Protein AF-A0A969NJ08-F1 (afdb_monomer_lite)

Secondary structure (DSSP, 8-state):
--TTBTEEEEEEGGGT-GGGGTTS-TTTHHHHHTSEEE-SS----SS-----HHHHHHHHHHHHH--SHHHHHHHHHHHHHHHHHTGGGSHHHHHHHHHHSTTGGG-SSGGGGHHHHHHHHHHHHHHHHHHHHH--

Sequence (136 aa):
MIPNAKGGASQPIGYDNPEYFDNVDSRFTEYVAKNSAYFGDQSFTAGPVYIGAIVVFLFVLGLFFIEGPVKWWLLISSVLSLLLSWGGNFQGFTDFFIDYIPLYNKFRTLSMALVIISFTAVLGAMLVIKQIIEKP

Radius of gyration: 21.9 Å; chains: 1; bounding box: 45×44×61 Å

Foldseek 3Di:
DPPQPQFDPQAFPLPPDPPVCPPPDPVCSVVSRRHTRGRDPDDDDPDDPPLDPVLQVLLVVLLVQDDDDLSVVLVCLLVVLVLQLVDPVNPVVVVCCCPPPPPSVVPPHSNVSCVSNSVSSNVSSVVSVVSVVVPD

pLDDT: mean 78.81, std 9.04, range [49.44, 90.88]

Structure (mmCIF, N/CA/C/O backbone):
data_AF-A0A969NJ08-F1
#
_entry.id   AF-A0A969NJ08-F1
#
loop_
_atom_site.group_PDB
_atom_site.id
_atom_site.type_symbol
_atom_site.label_atom_id
_atom_site.label_alt_id
_atom_site.label_comp_id
_atom_site.label_asym_id
_atom_site.label_entity_id
_atom_site.label_seq_id
_atom_site.pdbx_PDB_ins_code
_atom_site.Cartn_x
_atom_site.Cartn_y
_atom_site.Cartn_z
_atom_site.occupancy
_atom_site.B_iso_or_equiv
_atom_site.auth_seq_id
_atom_site.auth_comp_id
_atom_site.auth_asym_id
_atom_site.auth_atom_id
_atom_site.pdbx_PDB_model_num
ATOM 1 N N . MET A 1 1 ? -3.170 -20.395 -17.325 1.00 49.44 1 MET A N 1
ATOM 2 C CA . MET A 1 1 ? -2.009 -19.590 -17.757 1.00 49.44 1 MET A CA 1
ATOM 3 C C . MET A 1 1 ? -1.206 -20.464 -18.694 1.00 49.44 1 MET A C 1
ATOM 5 O O . MET A 1 1 ? -0.934 -21.595 -18.314 1.00 49.44 1 MET A O 1
ATOM 9 N N . ILE A 1 2 ? -0.928 -20.012 -19.916 1.00 61.62 2 ILE A N 1
ATOM 10 C CA . ILE A 1 2 ? -0.070 -20.768 -20.837 1.00 61.62 2 ILE A CA 1
ATOM 11 C C . ILE A 1 2 ? 1.369 -20.595 -20.326 1.00 61.62 2 ILE A C 1
ATOM 13 O O . ILE A 1 2 ? 1.815 -19.446 -20.229 1.00 61.62 2 ILE A O 1
ATOM 17 N N . PRO A 1 3 ? 2.069 -21.673 -19.933 1.00 58.88 3 PRO A N 1
ATOM 18 C CA . PRO A 1 3 ? 3.460 -21.579 -19.499 1.00 58.88 3 PRO A CA 1
ATOM 19 C C . PRO A 1 3 ? 4.317 -20.897 -20.576 1.00 58.88 3 PRO A C 1
ATOM 21 O O . PRO A 1 3 ? 4.121 -21.151 -21.761 1.00 58.88 3 PRO A O 1
ATOM 24 N N . ASN A 1 4 ? 5.248 -20.025 -20.175 1.00 67.88 4 ASN A N 1
ATOM 25 C CA . ASN A 1 4 ? 6.213 -19.353 -21.062 1.00 67.88 4 ASN A CA 1
ATOM 26 C C . ASN A 1 4 ? 5.626 -18.484 -22.197 1.00 67.88 4 ASN A C 1
ATOM 28 O O . ASN A 1 4 ? 6.327 -18.165 -23.154 1.00 67.88 4 ASN A O 1
ATOM 32 N N . ALA A 1 5 ? 4.372 -18.027 -22.095 1.00 73.12 5 ALA A N 1
ATOM 33 C CA . ALA A 1 5 ? 3.745 -17.187 -23.127 1.00 73.12 5 ALA A CA 1
ATOM 34 C C . ALA A 1 5 ? 4.475 -15.852 -23.406 1.00 73.12 5 ALA A C 1
ATOM 36 O O . ALA A 1 5 ? 4.346 -15.303 -24.497 1.00 73.12 5 ALA A O 1
ATOM 37 N N . LYS A 1 6 ? 5.226 -15.325 -22.428 1.00 70.00 6 LYS A N 1
ATOM 38 C CA . LYS A 1 6 ? 6.079 -14.127 -22.565 1.00 70.00 6 LYS A CA 1
ATOM 39 C C . LYS A 1 6 ? 7.579 -14.443 -22.425 1.00 70.00 6 LYS A C 1
ATOM 41 O O . LYS A 1 6 ? 8.377 -13.569 -22.085 1.00 70.00 6 LYS A O 1
ATOM 46 N N . GLY A 1 7 ? 7.941 -15.701 -22.679 1.00 73.31 7 GLY A N 1
ATOM 47 C CA . GLY A 1 7 ? 9.290 -16.218 -22.490 1.00 73.31 7 GLY A CA 1
ATOM 48 C C . GLY A 1 7 ? 9.504 -16.835 -21.107 1.00 73.31 7 GLY A C 1
ATOM 49 O O . GLY A 1 7 ? 8.572 -16.923 -20.304 1.00 73.31 7 GLY A O 1
ATOM 50 N N . GLY A 1 8 ? 10.727 -17.311 -20.872 1.00 72.31 8 GLY A N 1
ATOM 51 C CA . GLY A 1 8 ? 11.138 -17.950 -19.619 1.00 72.31 8 GLY A CA 1
ATOM 52 C C . GLY A 1 8 ? 11.419 -16.944 -18.498 1.00 72.31 8 GLY A C 1
ATOM 53 O O . GLY A 1 8 ? 11.012 -15.783 -18.558 1.00 72.31 8 GLY A O 1
ATOM 54 N N . ALA A 1 9 ? 12.143 -17.379 -17.464 1.00 68.38 9 ALA A N 1
ATOM 55 C CA . ALA A 1 9 ? 12.655 -16.466 -16.441 1.00 68.38 9 ALA A CA 1
ATOM 56 C C . ALA A 1 9 ? 13.515 -15.355 -17.080 1.00 68.38 9 ALA A C 1
ATOM 58 O O . ALA A 1 9 ? 14.084 -15.553 -18.151 1.00 68.38 9 ALA A O 1
ATOM 59 N N . SER A 1 10 ? 13.652 -14.199 -16.420 1.00 69.50 10 SER A N 1
ATOM 60 C CA . SER A 1 10 ? 14.513 -13.080 -16.860 1.00 69.50 10 SER A CA 1
ATOM 61 C C . SER A 1 10 ? 16.016 -13.393 -16.732 1.00 69.50 10 SER A C 1
ATOM 63 O O . SER A 1 10 ? 16.775 -12.639 -16.130 1.00 69.50 10 SER A O 1
ATOM 65 N N . GLN A 1 11 ? 16.430 -14.542 -17.255 1.00 75.12 11 GLN A N 1
ATOM 66 C CA . GLN A 1 11 ? 17.795 -15.035 -17.337 1.00 75.12 11 GLN A CA 1
ATOM 67 C C . GLN A 1 11 ? 18.280 -14.951 -18.791 1.00 75.12 11 GLN A C 1
ATOM 69 O O . GLN A 1 11 ? 17.454 -14.860 -19.710 1.00 75.12 11 GLN A O 1
ATOM 74 N N . PRO A 1 12 ? 19.601 -14.982 -19.025 1.00 77.62 12 PRO A N 1
ATOM 75 C CA . PRO A 1 12 ? 20.145 -15.096 -20.370 1.00 77.62 12 PRO A CA 1
ATOM 76 C C . PRO A 1 12 ? 19.605 -16.346 -21.079 1.00 77.62 12 PRO A C 1
ATOM 78 O O . PRO A 1 12 ? 19.557 -17.421 -20.478 1.00 77.62 12 PRO A O 1
ATOM 81 N N . ILE A 1 13 ? 19.236 -16.226 -22.358 1.00 77.25 13 ILE A N 1
ATOM 82 C CA . ILE A 1 13 ? 18.705 -17.335 -23.178 1.00 77.25 13 ILE A CA 1
ATOM 83 C C . ILE A 1 13 ? 19.637 -18.560 -23.137 1.00 77.25 13 ILE A C 1
ATOM 85 O O . ILE A 1 13 ? 19.166 -19.696 -23.097 1.00 77.25 13 ILE A O 1
ATOM 89 N N . GLY A 1 14 ? 20.954 -18.333 -23.076 1.00 72.31 14 GLY A N 1
ATOM 90 C CA . GLY A 1 14 ? 21.969 -19.389 -23.041 1.00 72.31 14 GLY A CA 1
ATOM 91 C C . GLY A 1 14 ? 22.058 -20.198 -21.745 1.00 72.31 14 GLY A C 1
ATOM 92 O O . GLY A 1 14 ? 22.823 -21.154 -21.706 1.00 72.31 14 GLY A O 1
ATOM 93 N N . TYR A 1 15 ? 21.328 -19.827 -20.688 1.00 69.94 15 TYR A N 1
ATOM 94 C CA . TYR A 1 15 ? 21.427 -20.495 -19.387 1.00 69.94 15 TYR A CA 1
ATOM 95 C C . TYR A 1 15 ? 20.616 -21.797 -19.311 1.00 69.94 15 TYR A C 1
ATOM 97 O O . TYR A 1 15 ? 21.071 -22.753 -18.694 1.00 69.94 15 TYR A O 1
ATOM 105 N N . ASP A 1 16 ? 19.435 -21.836 -19.937 1.00 66.06 16 ASP A N 1
ATOM 106 C CA . ASP A 1 16 ? 18.421 -22.865 -19.641 1.00 66.06 16 ASP A CA 1
ATOM 107 C C . ASP A 1 16 ? 17.925 -23.624 -20.886 1.00 66.06 16 ASP A C 1
ATOM 109 O O . ASP A 1 16 ? 17.196 -24.600 -20.760 1.00 66.06 16 ASP A O 1
ATOM 113 N N . ASN A 1 17 ? 18.286 -23.186 -22.103 1.00 67.06 17 ASN A N 1
ATOM 114 C CA . ASN A 1 17 ? 17.706 -23.731 -23.338 1.00 67.06 17 ASN A CA 1
ATOM 115 C C . ASN A 1 17 ? 18.707 -23.771 -24.514 1.00 67.06 17 ASN A C 1
ATOM 117 O O . ASN A 1 17 ? 18.714 -22.869 -25.358 1.00 67.06 17 ASN A O 1
ATOM 121 N N . PRO A 1 18 ? 19.540 -24.823 -24.608 1.00 66.81 18 PRO A N 1
ATOM 122 C CA . PRO A 1 18 ? 20.468 -25.000 -25.727 1.00 66.81 18 PRO A CA 1
ATOM 123 C C . PRO A 1 18 ? 19.758 -25.202 -27.082 1.00 66.81 18 PRO A C 1
ATOM 125 O O . PRO A 1 18 ? 20.319 -24.850 -28.114 1.00 66.81 18 PRO A O 1
ATOM 128 N N . GLU A 1 19 ? 18.507 -25.677 -27.081 1.00 69.88 19 GLU A N 1
ATOM 129 C CA . GLU A 1 19 ? 17.687 -25.911 -28.287 1.00 69.88 19 GLU A CA 1
ATOM 130 C C . GLU A 1 19 ? 17.350 -24.621 -29.062 1.00 69.88 19 GLU A C 1
ATOM 132 O O . GLU A 1 19 ? 17.083 -24.656 -30.263 1.00 69.88 19 GLU A O 1
ATOM 137 N N . TYR A 1 20 ? 17.395 -23.445 -28.419 1.00 70.19 20 TYR A N 1
ATOM 138 C CA . TYR A 1 20 ? 17.107 -22.176 -29.102 1.00 70.19 20 TYR A CA 1
ATOM 139 C C . TYR A 1 20 ? 18.208 -21.732 -30.072 1.00 70.19 20 TYR A C 1
ATOM 141 O O . TYR A 1 20 ? 17.985 -20.806 -30.853 1.00 70.19 20 TYR A O 1
ATOM 149 N N . PHE A 1 21 ? 19.377 -22.377 -30.049 1.00 72.31 21 PHE A N 1
ATOM 150 C CA . PHE A 1 21 ? 20.510 -22.016 -30.900 1.00 72.31 21 PHE A CA 1
ATOM 151 C C . PHE A 1 21 ? 20.613 -22.853 -32.178 1.00 72.31 21 PHE A C 1
ATOM 153 O O . PHE A 1 21 ? 21.385 -22.485 -33.057 1.00 72.31 21 PHE A O 1
ATOM 160 N N . 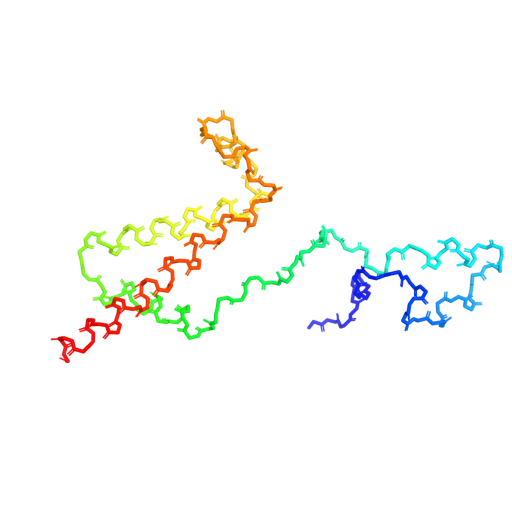ASP A 1 22 ? 19.794 -23.898 -32.339 1.00 75.25 22 ASP A N 1
ATOM 161 C CA . ASP A 1 22 ? 19.836 -24.785 -33.514 1.00 75.25 22 ASP A CA 1
ATOM 162 C C . ASP A 1 22 ? 19.544 -24.048 -34.833 1.00 75.25 22 ASP A C 1
ATOM 164 O O . ASP A 1 22 ? 20.045 -24.420 -35.892 1.00 75.25 22 ASP A O 1
ATOM 168 N N . ASN A 1 23 ? 18.764 -22.964 -34.767 1.00 76.00 23 ASN A N 1
ATOM 169 C CA . ASN A 1 23 ? 18.420 -22.117 -35.914 1.00 76.00 23 ASN A CA 1
ATOM 170 C C . ASN A 1 23 ? 19.189 -20.783 -35.938 1.00 76.00 23 ASN A C 1
ATOM 172 O O . ASN A 1 23 ? 18.872 -19.900 -36.738 1.00 76.00 23 ASN A O 1
ATOM 176 N N . VAL A 1 24 ? 20.170 -20.599 -35.050 1.00 76.06 24 VAL A N 1
ATOM 177 C CA . VAL A 1 24 ? 20.960 -19.367 -34.946 1.00 76.06 24 VAL A CA 1
ATOM 178 C C . VAL A 1 24 ? 22.300 -19.576 -35.643 1.00 76.06 24 VAL A C 1
ATOM 180 O O . VAL A 1 24 ? 23.010 -20.543 -35.390 1.00 76.06 24 VAL A O 1
ATOM 183 N N . ASP A 1 25 ? 22.676 -18.647 -36.522 1.00 80.50 25 ASP A N 1
ATOM 184 C CA . ASP A 1 25 ? 23.997 -18.651 -37.155 1.00 80.50 25 ASP A CA 1
ATOM 185 C C . ASP A 1 25 ? 25.093 -18.628 -36.070 1.00 80.50 25 ASP A C 1
ATOM 187 O O . ASP A 1 25 ? 25.055 -17.826 -35.126 1.00 80.50 25 ASP A O 1
ATOM 191 N N . SER A 1 26 ? 26.071 -19.528 -36.198 1.00 76.81 26 SER A N 1
ATOM 192 C CA . SER A 1 26 ? 27.113 -19.781 -35.195 1.00 76.81 26 SER A CA 1
ATOM 193 C C . SER A 1 26 ? 27.917 -18.531 -34.821 1.00 76.81 26 SER A C 1
ATOM 195 O O . SER A 1 26 ? 28.437 -18.435 -33.711 1.00 76.81 26 SER A O 1
ATOM 197 N N . ARG A 1 27 ? 27.961 -17.523 -35.701 1.00 80.31 27 ARG A N 1
ATOM 198 C CA . ARG A 1 27 ? 28.625 -16.231 -35.458 1.00 80.31 27 ARG A CA 1
ATOM 199 C C . ARG A 1 27 ? 27.885 -15.336 -34.466 1.00 80.31 27 ARG A C 1
ATOM 201 O O . ARG A 1 27 ? 28.504 -14.481 -33.840 1.00 80.31 27 ARG A O 1
ATOM 208 N N . PHE A 1 28 ? 26.573 -15.510 -34.325 1.00 80.00 28 PHE A N 1
ATOM 209 C CA . PHE A 1 28 ? 25.722 -14.685 -33.463 1.00 80.00 28 PHE A CA 1
ATOM 210 C C . PHE A 1 28 ? 25.278 -15.409 -32.193 1.00 80.00 28 PHE A C 1
ATOM 212 O O . PHE A 1 28 ? 24.679 -14.785 -31.319 1.00 80.00 28 PHE A O 1
ATOM 219 N N . THR A 1 29 ? 25.601 -16.696 -32.055 1.00 77.75 29 THR A N 1
ATOM 220 C CA . THR A 1 29 ? 25.192 -17.531 -30.916 1.00 77.75 29 THR A CA 1
ATOM 221 C C . THR A 1 29 ? 25.594 -16.908 -29.578 1.00 77.75 29 THR A C 1
ATOM 223 O O . THR A 1 29 ? 24.763 -16.792 -28.683 1.00 77.75 29 THR A O 1
ATOM 226 N N . GLU A 1 30 ? 26.827 -16.405 -29.453 1.00 79.81 30 GLU A N 1
ATOM 227 C CA . GLU A 1 30 ? 27.299 -15.779 -28.209 1.00 79.81 30 GLU A CA 1
ATOM 228 C C . GLU A 1 30 ? 26.561 -14.467 -27.882 1.00 79.81 30 GLU A C 1
ATOM 230 O O . GLU A 1 30 ? 26.311 -14.153 -26.716 1.00 79.81 30 GLU A O 1
ATOM 235 N N . TYR A 1 31 ? 26.182 -13.701 -28.908 1.00 80.94 31 TYR A N 1
ATOM 236 C CA . TYR A 1 31 ? 25.424 -12.462 -28.737 1.00 80.94 31 TYR A CA 1
ATOM 237 C C . TYR A 1 31 ? 23.978 -12.755 -28.330 1.00 80.94 31 TYR A C 1
ATOM 239 O O . TYR A 1 31 ? 23.462 -12.171 -27.379 1.00 80.94 31 TYR A O 1
ATOM 247 N N . VAL A 1 32 ? 23.336 -13.708 -29.010 1.00 79.38 32 VAL A N 1
ATOM 248 C CA . VAL A 1 32 ? 21.966 -14.142 -28.714 1.00 79.38 32 VAL A CA 1
ATOM 249 C C . VAL A 1 32 ? 21.884 -14.756 -27.316 1.00 79.38 32 VAL A C 1
ATOM 251 O O . VAL A 1 32 ? 20.962 -14.431 -26.573 1.00 79.38 32 VAL A O 1
ATOM 254 N N . ALA A 1 33 ? 22.885 -15.539 -26.907 1.00 79.56 33 ALA A N 1
ATOM 255 C CA . ALA A 1 33 ? 22.925 -16.193 -25.601 1.00 79.56 33 ALA A CA 1
ATOM 256 C C . ALA A 1 33 ? 22.888 -15.223 -24.411 1.00 79.56 33 ALA A C 1
ATOM 258 O O . ALA A 1 33 ? 22.415 -15.604 -23.340 1.00 79.56 33 ALA A O 1
ATOM 259 N N . LYS A 1 34 ? 23.353 -13.979 -24.595 1.00 79.44 34 LYS A N 1
ATOM 260 C CA . LYS A 1 34 ? 23.374 -12.933 -23.559 1.00 79.44 34 LYS A CA 1
ATOM 261 C C . LYS A 1 34 ? 22.068 -12.133 -23.465 1.00 79.44 34 LYS A C 1
ATOM 263 O O . LYS A 1 34 ? 21.904 -11.379 -22.508 1.00 79.44 34 LYS A O 1
ATOM 268 N N . ASN A 1 35 ? 21.144 -12.274 -24.419 1.00 81.38 35 ASN A N 1
ATOM 269 C CA . ASN A 1 35 ? 19.854 -11.580 -24.375 1.00 81.38 35 ASN A CA 1
ATOM 270 C C . ASN A 1 35 ? 18.909 -12.202 -23.336 1.00 81.38 35 ASN A C 1
ATOM 272 O O . ASN A 1 35 ? 19.040 -13.374 -22.989 1.00 81.38 35 ASN A O 1
ATOM 276 N N . SER A 1 36 ? 17.952 -11.410 -22.841 1.00 76.50 36 SER A N 1
ATOM 277 C CA . SER A 1 36 ? 16.932 -11.863 -21.884 1.00 76.50 36 SER A CA 1
ATOM 278 C C . SER A 1 36 ? 15.970 -12.859 -22.533 1.00 76.50 36 SER A C 1
ATOM 280 O O . SER A 1 36 ? 15.425 -12.583 -23.599 1.00 76.50 36 SER A O 1
ATOM 282 N N . ALA A 1 37 ? 15.708 -13.982 -21.861 1.00 78.25 37 ALA A N 1
ATOM 283 C CA . ALA A 1 37 ? 14.689 -14.946 -22.275 1.00 78.25 37 ALA A CA 1
ATOM 284 C C . ALA A 1 37 ? 13.254 -14.448 -22.031 1.00 78.25 37 ALA A C 1
ATOM 286 O O . ALA A 1 37 ? 12.316 -14.963 -22.637 1.00 78.25 37 ALA A O 1
ATOM 287 N N . TYR A 1 38 ? 13.076 -13.447 -21.163 1.00 76.94 38 TYR A N 1
ATOM 288 C CA . TYR A 1 38 ? 11.798 -12.778 -20.937 1.00 76.94 38 TYR A CA 1
ATOM 289 C C . TYR A 1 38 ? 11.677 -11.545 -21.835 1.00 76.94 38 TYR A C 1
ATOM 291 O O . TYR A 1 38 ? 12.549 -10.672 -21.796 1.00 76.94 38 TYR A O 1
ATOM 299 N N . PHE A 1 39 ? 10.587 -11.465 -22.602 1.00 77.56 39 PHE A N 1
ATOM 300 C CA . PHE A 1 39 ? 10.294 -10.365 -23.533 1.00 77.56 39 PHE A CA 1
ATOM 301 C C . PHE A 1 39 ? 9.033 -9.574 -23.158 1.00 77.56 39 PHE A C 1
ATOM 303 O O . PHE A 1 39 ? 8.532 -8.779 -23.949 1.00 77.56 39 PHE A O 1
ATOM 310 N N . GLY A 1 40 ? 8.477 -9.806 -21.967 1.00 75.50 40 GLY A N 1
ATOM 311 C CA . GLY A 1 40 ? 7.356 -9.016 -21.471 1.00 75.50 40 GLY A CA 1
ATOM 312 C C . GLY A 1 40 ? 7.780 -7.679 -20.863 1.00 75.50 40 GLY A C 1
ATOM 313 O O . GLY A 1 40 ? 8.931 -7.472 -20.495 1.00 75.50 40 GLY A O 1
ATOM 314 N N . ASP A 1 41 ? 6.802 -6.800 -20.661 1.00 70.94 41 ASP A N 1
ATOM 315 C CA . ASP A 1 41 ? 7.003 -5.441 -20.127 1.00 70.94 41 ASP A CA 1
ATOM 316 C C . ASP A 1 41 ? 7.330 -5.403 -18.622 1.00 70.94 41 ASP A C 1
ATOM 318 O O . ASP A 1 41 ? 7.535 -4.340 -18.037 1.00 70.94 41 ASP A O 1
ATOM 322 N N . GLN A 1 42 ? 7.329 -6.561 -17.955 1.00 64.50 42 GLN A N 1
ATOM 323 C CA . GLN A 1 42 ? 7.565 -6.644 -16.517 1.00 64.50 42 GLN A CA 1
ATOM 324 C C . GLN A 1 42 ? 9.063 -6.548 -16.220 1.00 64.50 42 GLN A C 1
ATOM 326 O O . GLN A 1 42 ? 9.813 -7.500 -16.428 1.00 64.50 42 GLN A O 1
ATOM 331 N N . SER A 1 43 ? 9.489 -5.407 -15.684 1.00 62.19 43 SER A N 1
ATOM 332 C CA . SER A 1 43 ? 10.832 -5.243 -15.124 1.00 62.19 43 SER A CA 1
ATOM 333 C C . SER A 1 43 ? 11.121 -6.301 -14.059 1.00 62.19 43 SER A C 1
ATOM 335 O O . SER A 1 43 ? 10.209 -6.758 -13.370 1.00 62.19 43 SER A O 1
ATOM 337 N N . PHE A 1 44 ? 12.397 -6.650 -13.880 1.00 60.66 44 PHE A N 1
ATOM 338 C CA . PHE A 1 44 ? 12.841 -7.582 -12.843 1.00 60.66 44 PHE A CA 1
ATOM 339 C C . PHE A 1 44 ? 12.362 -7.119 -11.456 1.00 60.66 44 PHE A C 1
ATOM 341 O O . PHE A 1 44 ? 12.920 -6.199 -10.857 1.00 60.66 44 PHE A O 1
ATOM 348 N N . THR A 1 45 ? 11.293 -7.733 -10.951 1.00 58.56 45 THR A N 1
ATOM 349 C CA . THR A 1 45 ? 10.791 -7.498 -9.598 1.00 58.56 45 THR A CA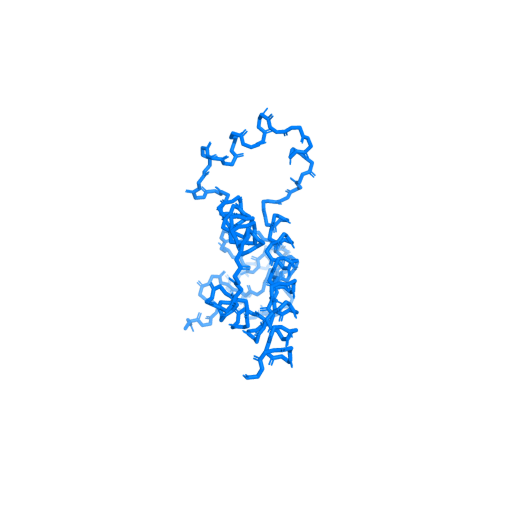 1
ATOM 350 C C . THR A 1 45 ? 11.442 -8.512 -8.671 1.00 58.56 45 THR A C 1
ATOM 352 O O . THR A 1 45 ? 11.331 -9.713 -8.914 1.00 58.56 45 THR A O 1
ATOM 355 N N . ALA A 1 46 ? 12.117 -8.041 -7.619 1.00 54.03 46 ALA A N 1
ATOM 356 C CA . ALA A 1 46 ? 12.690 -8.872 -6.564 1.00 54.03 46 ALA A CA 1
ATOM 357 C C . ALA A 1 46 ? 11.575 -9.596 -5.785 1.00 54.03 46 ALA A C 1
ATOM 359 O O . ALA A 1 46 ? 11.185 -9.164 -4.709 1.00 54.03 46 ALA A O 1
ATOM 360 N N . GLY A 1 47 ? 11.035 -10.667 -6.367 1.00 56.81 47 GLY A N 1
ATOM 361 C CA . GLY A 1 47 ? 9.930 -11.450 -5.822 1.00 56.81 47 GLY A CA 1
ATOM 362 C C . GLY A 1 47 ? 8.583 -10.703 -5.789 1.00 56.81 47 GLY A C 1
ATOM 363 O O . GLY A 1 47 ? 8.527 -9.497 -5.546 1.00 56.81 47 GLY A O 1
ATOM 364 N N . PRO A 1 48 ? 7.455 -11.396 -6.008 1.00 56.97 48 PRO A N 1
ATOM 365 C CA . PRO A 1 48 ? 6.154 -10.853 -5.643 1.00 56.97 48 PRO A CA 1
ATOM 366 C C . PRO A 1 48 ? 6.114 -10.618 -4.127 1.00 56.97 48 PRO A C 1
ATOM 368 O O . PRO A 1 48 ? 6.482 -11.505 -3.354 1.00 56.97 48 PRO A O 1
ATOM 371 N N . VAL A 1 49 ? 5.641 -9.450 -3.686 1.00 63.00 49 VAL A N 1
ATOM 372 C CA . VAL A 1 49 ? 5.374 -9.200 -2.260 1.00 63.00 49 VAL A CA 1
ATOM 373 C C . VAL A 1 49 ? 4.176 -10.057 -1.856 1.00 63.00 49 VAL A C 1
ATOM 375 O O . VAL A 1 49 ? 3.027 -9.697 -2.103 1.00 63.00 49 VAL A O 1
ATOM 378 N N . TYR A 1 50 ? 4.448 -11.229 -1.284 1.00 70.62 50 TYR A N 1
ATOM 379 C CA . TYR A 1 50 ? 3.410 -12.176 -0.901 1.00 70.62 50 TYR A CA 1
ATOM 380 C C . TYR A 1 50 ? 2.938 -11.894 0.525 1.00 70.62 50 TYR A C 1
ATOM 382 O O . TYR A 1 50 ? 3.548 -12.316 1.507 1.00 70.62 50 TYR A O 1
ATOM 390 N N . ILE A 1 51 ? 1.832 -11.166 0.642 1.00 71.19 51 ILE A N 1
ATOM 391 C CA . ILE A 1 51 ? 1.098 -11.026 1.900 1.00 71.19 51 ILE A CA 1
ATOM 392 C C . ILE A 1 51 ? 0.236 -12.284 2.004 1.00 71.19 51 ILE A C 1
ATOM 394 O O . ILE A 1 51 ? -0.680 -12.470 1.205 1.00 71.19 51 ILE A O 1
ATOM 398 N N . GLY A 1 52 ? 0.584 -13.200 2.911 1.00 80.56 52 GLY A N 1
ATOM 399 C CA . GLY A 1 52 ? -0.057 -14.516 2.998 1.00 80.56 52 GLY A CA 1
ATOM 400 C C . GLY A 1 52 ? -1.589 -14.433 2.974 1.00 80.56 52 GLY A C 1
ATOM 401 O O . GLY A 1 52 ? -2.178 -13.573 3.627 1.00 80.56 52 GLY A O 1
ATOM 402 N N . ALA A 1 53 ? -2.241 -15.345 2.243 1.00 85.62 53 ALA A N 1
ATOM 403 C CA . ALA A 1 53 ? -3.688 -15.301 1.990 1.00 85.62 53 ALA A CA 1
ATOM 404 C C . ALA A 1 53 ? -4.539 -15.213 3.273 1.00 85.62 53 ALA A C 1
ATOM 406 O O . ALA A 1 53 ? -5.561 -14.533 3.296 1.00 85.62 53 ALA A O 1
ATOM 407 N N . ILE A 1 54 ? -4.080 -15.842 4.361 1.00 86.56 54 ILE A N 1
ATOM 408 C CA . ILE A 1 54 ? -4.723 -15.782 5.682 1.00 86.56 54 ILE A CA 1
ATOM 409 C C . ILE A 1 54 ? -4.740 -14.350 6.232 1.00 86.56 54 ILE A C 1
ATOM 411 O O . ILE A 1 54 ? -5.755 -13.914 6.763 1.00 86.56 54 ILE A O 1
ATOM 415 N N . VAL A 1 55 ? -3.647 -13.598 6.084 1.00 87.88 55 VAL A N 1
ATOM 416 C CA . VAL A 1 55 ? -3.552 -12.212 6.573 1.00 87.88 55 VAL A CA 1
ATOM 417 C C . VAL A 1 55 ? -4.522 -11.318 5.812 1.00 87.88 55 VAL A C 1
ATOM 419 O O . VAL A 1 55 ? -5.232 -10.526 6.423 1.00 87.88 55 VAL A O 1
ATOM 422 N N . VAL A 1 56 ? -4.604 -11.483 4.489 1.00 87.19 56 VAL A N 1
ATOM 423 C CA . VAL A 1 56 ? -5.560 -10.741 3.655 1.00 87.19 56 VAL A CA 1
ATOM 424 C C . VAL A 1 56 ? -6.996 -11.083 4.048 1.00 87.19 56 VAL A C 1
ATOM 426 O O . VAL A 1 56 ? -7.812 -10.183 4.230 1.00 87.19 56 VAL A O 1
ATOM 429 N N . PHE A 1 57 ? -7.300 -12.369 4.241 1.00 89.38 57 PHE A N 1
ATOM 430 C CA . PHE A 1 57 ? -8.617 -12.811 4.692 1.00 89.38 57 PHE A CA 1
ATOM 431 C C . PHE A 1 57 ? -8.998 -12.192 6.045 1.00 89.38 57 PHE A C 1
ATOM 433 O O . PHE A 1 57 ? -10.080 -11.624 6.176 1.00 89.38 57 PHE A O 1
ATOM 440 N N . LEU A 1 58 ? -8.092 -12.234 7.027 1.00 87.88 58 LEU A N 1
ATOM 441 C CA . LEU A 1 58 ? -8.306 -11.638 8.347 1.00 87.88 58 LEU A CA 1
ATOM 442 C C . LEU A 1 58 ? -8.454 -10.118 8.282 1.00 87.88 58 LEU A C 1
ATOM 444 O O . LEU A 1 58 ? -9.283 -9.561 8.994 1.00 87.88 58 LEU A O 1
ATOM 448 N N . PHE A 1 59 ? -7.693 -9.444 7.420 1.00 88.69 59 PHE A N 1
ATOM 449 C CA . PHE A 1 59 ? -7.821 -8.007 7.212 1.00 88.69 59 PHE A CA 1
ATOM 450 C C . PHE A 1 59 ? -9.204 -7.638 6.663 1.00 88.69 59 PHE A C 1
ATOM 452 O O . PHE A 1 59 ? -9.861 -6.757 7.212 1.00 88.69 59 PHE A O 1
ATOM 459 N N . VAL A 1 60 ? -9.675 -8.345 5.630 1.00 88.94 60 VAL A N 1
ATOM 460 C CA . VAL A 1 60 ? -11.006 -8.125 5.041 1.00 88.94 60 VAL A CA 1
ATOM 461 C C . VAL A 1 60 ? -12.105 -8.413 6.060 1.00 88.94 60 VAL A C 1
ATOM 463 O O . VAL A 1 60 ? -13.014 -7.601 6.218 1.00 88.94 60 VAL A O 1
ATOM 466 N N . LEU A 1 61 ? -11.997 -9.520 6.797 1.00 88.38 61 LEU A N 1
ATOM 467 C CA . LEU A 1 61 ? -12.911 -9.842 7.892 1.00 88.38 61 LEU A CA 1
ATOM 468 C C . LEU A 1 61 ? -12.898 -8.728 8.952 1.00 88.38 61 LEU A C 1
ATOM 470 O O . LEU A 1 61 ? -13.945 -8.301 9.435 1.00 88.38 61 LEU A O 1
ATOM 474 N N . GLY A 1 62 ? -11.728 -8.165 9.236 1.00 84.88 62 GLY A N 1
ATOM 475 C CA . GLY A 1 62 ? -11.571 -7.065 10.174 1.00 84.88 62 GLY A CA 1
ATOM 476 C C . GLY A 1 62 ? -12.241 -5.765 9.817 1.00 84.88 62 GLY A C 1
ATOM 477 O O . GLY A 1 62 ? -12.632 -5.029 10.718 1.00 84.88 62 GLY A O 1
ATOM 478 N N . LEU A 1 63 ? -12.458 -5.494 8.536 1.00 85.69 63 LEU A N 1
ATOM 479 C CA . LEU A 1 63 ? -13.225 -4.321 8.131 1.00 85.69 63 LEU A CA 1
ATOM 480 C C . LEU A 1 63 ? -14.687 -4.388 8.612 1.00 85.69 63 LEU A C 1
ATOM 482 O O . LEU A 1 63 ? -15.322 -3.344 8.770 1.00 85.69 63 LEU A O 1
ATOM 486 N N . PHE A 1 64 ? -15.212 -5.581 8.903 1.00 85.44 64 PHE A N 1
ATOM 487 C CA . PHE A 1 64 ? -16.552 -5.756 9.468 1.00 85.44 64 PHE A CA 1
ATOM 488 C C . PHE A 1 64 ? -16.555 -5.752 11.002 1.00 85.44 64 PHE A C 1
ATOM 490 O O . PHE A 1 64 ? -17.460 -5.174 11.595 1.00 85.44 64 PHE A O 1
ATOM 497 N N . PHE A 1 65 ? -15.536 -6.342 11.637 1.00 82.81 65 PHE A N 1
ATOM 498 C CA . PHE A 1 65 ? -15.468 -6.494 13.099 1.00 82.81 65 PHE A CA 1
ATOM 499 C C . PHE A 1 65 ? -14.858 -5.296 13.842 1.00 82.81 65 PHE A C 1
ATOM 501 O O . PHE A 1 65 ? -15.175 -5.073 15.009 1.00 82.81 65 PHE A O 1
ATOM 508 N N . ILE A 1 66 ? -13.967 -4.527 13.207 1.00 82.25 66 ILE A N 1
ATOM 509 C CA . ILE A 1 66 ? -13.323 -3.373 13.845 1.00 82.25 66 ILE A CA 1
ATOM 510 C C . ILE A 1 66 ? -14.297 -2.188 13.846 1.00 82.25 66 ILE A C 1
ATOM 512 O O . ILE A 1 66 ? -14.692 -1.655 12.802 1.00 82.25 66 ILE A O 1
ATOM 516 N N . GLU A 1 67 ? -14.651 -1.734 15.043 1.00 77.44 67 GLU A N 1
ATOM 517 C CA . GLU A 1 67 ? -15.469 -0.544 15.263 1.00 77.44 67 GLU A CA 1
ATOM 518 C C . GLU A 1 67 ? -14.591 0.681 15.559 1.00 77.44 67 GLU A C 1
ATOM 520 O O . GLU A 1 67 ? -13.516 0.584 16.152 1.00 77.44 67 GLU A O 1
ATOM 525 N N . GLY A 1 68 ? -15.053 1.862 15.140 1.00 84.56 68 GLY A N 1
ATOM 526 C CA . GLY A 1 68 ? -14.392 3.133 15.437 1.00 84.56 68 GLY A CA 1
ATOM 527 C C . GLY A 1 68 ? -13.449 3.666 14.346 1.00 84.56 68 GLY A C 1
ATOM 528 O O . GLY A 1 68 ? -13.418 3.163 13.218 1.00 84.56 68 GLY A O 1
ATOM 529 N N . PRO A 1 69 ? -12.691 4.735 14.658 1.00 85.50 69 PRO A N 1
ATOM 530 C CA . PRO A 1 69 ? -11.916 5.489 13.670 1.00 85.50 69 PRO A CA 1
ATOM 531 C C . PRO A 1 69 ? -10.729 4.699 13.105 1.00 85.50 69 PRO A C 1
ATOM 533 O O . PRO A 1 69 ? -10.324 4.936 11.970 1.00 85.50 69 PRO A O 1
ATOM 536 N N . VAL A 1 70 ? -10.195 3.731 13.859 1.00 86.56 70 VAL A N 1
ATOM 537 C CA . VAL A 1 70 ? -9.032 2.922 13.455 1.00 86.56 70 VAL A CA 1
ATOM 538 C C . VAL A 1 70 ? -9.315 2.124 12.181 1.00 86.56 70 VAL A C 1
ATOM 540 O O . VAL A 1 70 ? -8.455 2.055 11.305 1.00 86.56 70 VAL A O 1
ATOM 543 N N . LYS A 1 71 ? -10.539 1.598 12.020 1.00 86.81 71 LYS A N 1
ATOM 544 C CA . LYS A 1 71 ? -10.962 0.914 10.789 1.00 86.81 71 LYS A CA 1
ATOM 545 C C . LYS A 1 71 ? -10.770 1.798 9.559 1.00 86.81 71 LYS A C 1
ATOM 547 O O . LYS A 1 71 ? -10.228 1.351 8.551 1.00 86.81 71 LYS A O 1
ATOM 552 N N . TRP A 1 72 ? -11.222 3.047 9.640 1.00 88.19 72 TRP A N 1
ATOM 553 C CA . TRP A 1 72 ? -11.177 3.975 8.514 1.00 88.19 72 TRP A CA 1
ATOM 554 C C . TRP A 1 72 ? -9.746 4.364 8.164 1.00 88.19 72 TRP A C 1
ATOM 556 O O . TRP A 1 72 ? -9.403 4.390 6.986 1.00 88.19 72 TRP A O 1
ATOM 566 N N . TRP A 1 73 ? -8.887 4.560 9.165 1.00 90.31 73 TRP A N 1
ATOM 567 C CA . TRP A 1 73 ? -7.459 4.783 8.936 1.00 90.31 73 TRP A CA 1
ATOM 568 C C . TRP A 1 73 ? -6.792 3.607 8.217 1.00 90.31 73 TRP A C 1
ATOM 570 O O . TRP A 1 73 ? -6.058 3.821 7.250 1.00 90.31 73 TRP A O 1
ATOM 580 N N . LEU A 1 74 ? -7.075 2.368 8.632 1.00 89.31 74 LEU A N 1
ATOM 581 C CA . LEU A 1 74 ? -6.539 1.162 7.991 1.00 89.31 74 LEU A CA 1
ATOM 582 C C . LEU A 1 74 ? -7.045 0.994 6.556 1.00 89.31 74 LEU A C 1
ATOM 584 O O . LEU A 1 74 ? -6.268 0.663 5.662 1.00 89.31 74 LEU A O 1
ATOM 588 N N . LEU A 1 75 ? -8.331 1.251 6.318 1.00 89.62 75 LEU A N 1
ATOM 589 C CA . LEU A 1 75 ? -8.926 1.136 4.991 1.00 89.62 75 LEU A CA 1
ATOM 590 C C . LEU A 1 75 ? -8.360 2.200 4.045 1.00 89.62 75 LEU A C 1
ATOM 592 O O . LEU A 1 75 ? -7.871 1.858 2.971 1.00 89.62 75 LEU A O 1
ATOM 596 N N . ILE A 1 76 ? -8.362 3.472 4.456 1.00 90.88 76 ILE A N 1
ATOM 597 C CA . ILE A 1 76 ? -7.885 4.588 3.628 1.00 90.88 76 ILE A CA 1
ATOM 598 C C . ILE A 1 76 ? -6.404 4.415 3.291 1.00 90.88 76 ILE A C 1
ATOM 600 O O . ILE A 1 76 ? -6.033 4.541 2.129 1.00 90.88 76 ILE A O 1
ATOM 604 N N . SER A 1 77 ? -5.561 4.081 4.272 1.00 89.25 77 SER A N 1
ATOM 605 C CA . SER A 1 77 ? -4.126 3.867 4.033 1.00 89.25 77 SER A CA 1
ATOM 606 C C . SER A 1 77 ? -3.853 2.696 3.084 1.00 89.25 77 SER A C 1
ATOM 608 O O . SER A 1 77 ? -3.009 2.821 2.195 1.00 89.25 77 SER A O 1
ATOM 610 N N . SER A 1 78 ? -4.597 1.594 3.212 1.00 89.25 78 SER A N 1
ATOM 611 C CA . SER A 1 78 ? -4.454 0.427 2.332 1.00 89.25 78 SER A CA 1
ATOM 612 C C . SER A 1 78 ? -4.894 0.735 0.901 1.00 89.25 78 SER A C 1
ATOM 614 O O . SER A 1 78 ? -4.176 0.428 -0.046 1.00 89.25 78 SER A O 1
ATOM 616 N N . VAL A 1 79 ? -6.045 1.392 0.732 1.00 89.69 79 VAL A N 1
ATOM 617 C CA . VAL A 1 79 ? -6.555 1.792 -0.590 1.00 89.69 79 VAL A CA 1
ATOM 618 C C . VAL A 1 79 ? -5.630 2.818 -1.241 1.00 89.69 79 VAL A C 1
ATOM 620 O O . VAL A 1 79 ? -5.298 2.684 -2.416 1.00 89.69 79 VAL A O 1
ATOM 623 N N . LEU A 1 80 ? -5.157 3.809 -0.483 1.00 87.94 80 LEU A N 1
ATOM 624 C CA . LEU A 1 80 ? -4.233 4.824 -0.982 1.00 87.94 80 LEU A CA 1
ATOM 625 C C . LEU A 1 80 ? -2.922 4.199 -1.466 1.00 87.94 80 LEU A C 1
ATOM 627 O O . LEU A 1 80 ? -2.453 4.508 -2.557 1.00 87.94 80 LEU A O 1
ATOM 631 N N . SER A 1 81 ? -2.347 3.292 -0.679 1.00 86.12 81 SER A N 1
ATOM 632 C CA . SER A 1 81 ? -1.136 2.562 -1.056 1.00 86.12 81 SER A CA 1
ATOM 633 C C . SER A 1 81 ? -1.349 1.703 -2.311 1.00 86.12 81 SER A C 1
ATOM 635 O O . SER A 1 81 ? -0.463 1.649 -3.167 1.00 86.12 81 SER A O 1
ATOM 637 N N . LEU A 1 82 ? -2.537 1.112 -2.4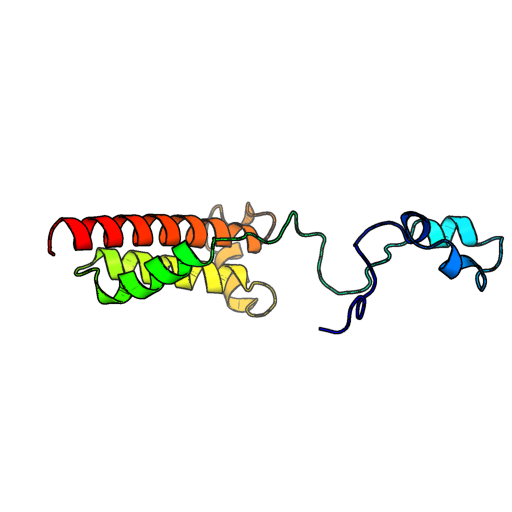84 1.00 86.50 82 LEU A N 1
ATOM 638 C CA . LEU A 1 82 ? -2.888 0.338 -3.678 1.00 86.50 82 LEU A CA 1
ATOM 639 C C . LEU A 1 82 ? -2.933 1.232 -4.924 1.00 86.50 82 LEU A C 1
ATOM 641 O O . LEU A 1 82 ? -2.345 0.894 -5.949 1.00 86.50 82 LEU A O 1
ATOM 645 N N . LEU A 1 83 ? -3.592 2.390 -4.816 1.00 85.12 83 LEU A N 1
ATOM 646 C CA . LEU A 1 83 ? -3.680 3.380 -5.891 1.00 85.12 83 LEU A CA 1
ATOM 647 C C . LEU A 1 83 ? -2.298 3.921 -6.269 1.00 85.12 83 LEU A C 1
ATOM 649 O O . LEU A 1 83 ? -1.974 4.007 -7.450 1.00 85.12 83 LEU A O 1
ATOM 653 N N . LEU A 1 84 ? -1.453 4.217 -5.279 1.00 81.75 84 LEU A N 1
ATOM 654 C CA . LEU A 1 84 ? -0.082 4.679 -5.505 1.00 81.75 84 LEU A CA 1
ATOM 655 C C . LEU A 1 84 ? 0.798 3.602 -6.149 1.00 81.75 84 LEU A C 1
ATOM 657 O O . LEU A 1 84 ? 1.604 3.911 -7.025 1.00 81.75 84 LEU A O 1
ATOM 661 N N . SER A 1 85 ? 0.627 2.335 -5.763 1.00 80.50 85 SER A N 1
ATOM 662 C CA . SER A 1 85 ? 1.366 1.221 -6.363 1.00 80.50 85 SER A CA 1
ATOM 663 C C . SER A 1 85 ? 0.946 0.922 -7.802 1.00 80.50 85 SER A C 1
ATOM 665 O O . SER A 1 85 ? 1.691 0.249 -8.517 1.00 80.50 85 SER A O 1
ATOM 667 N N . TRP A 1 86 ? -0.233 1.376 -8.232 1.00 77.06 86 TRP A N 1
ATOM 668 C CA . TRP A 1 86 ? -0.747 1.119 -9.578 1.00 77.06 86 TRP A CA 1
ATOM 669 C C . TRP A 1 86 ? 0.051 1.861 -10.663 1.00 77.06 86 TRP A C 1
ATOM 671 O O . TRP A 1 86 ? 0.104 1.431 -11.822 1.00 77.06 86 TRP A O 1
ATOM 681 N N . GLY A 1 87 ? 0.724 2.945 -10.273 1.00 75.19 87 GLY A N 1
ATOM 682 C CA . GLY A 1 87 ? 1.754 3.621 -11.047 1.00 75.19 87 GLY A CA 1
ATOM 683 C C . GLY A 1 87 ? 1.359 3.957 -12.480 1.00 75.19 87 GLY A C 1
ATOM 684 O O . GLY A 1 87 ? 0.512 4.811 -12.705 1.00 75.19 87 GLY A O 1
ATOM 685 N N . GLY A 1 88 ? 1.960 3.268 -13.457 1.00 66.00 88 GLY A N 1
ATOM 686 C CA . GLY A 1 88 ? 1.790 3.543 -14.890 1.00 66.00 88 GLY A CA 1
ATOM 687 C C . GLY A 1 88 ? 0.349 3.496 -15.421 1.00 66.00 88 GLY A C 1
ATOM 688 O O . GLY A 1 88 ? 0.081 4.076 -16.464 1.00 66.00 88 GLY A O 1
ATOM 689 N N . ASN A 1 89 ? -0.594 2.866 -14.712 1.00 74.31 89 ASN A N 1
ATOM 690 C CA . ASN A 1 89 ? -2.013 2.889 -15.106 1.00 74.31 89 ASN A CA 1
ATOM 691 C C . ASN A 1 89 ? -2.767 4.114 -14.558 1.00 74.31 89 ASN A C 1
ATOM 693 O O . ASN A 1 89 ? -3.881 4.392 -14.993 1.00 74.31 89 ASN A O 1
ATOM 697 N N . PHE A 1 90 ? -2.186 4.830 -13.592 1.00 77.94 90 PHE A N 1
ATOM 698 C CA . PHE A 1 90 ? -2.783 5.991 -12.936 1.00 77.94 90 PHE A CA 1
ATOM 699 C C . PHE A 1 90 ? -1.755 7.126 -12.776 1.00 77.94 90 PHE A C 1
ATOM 701 O O . PHE A 1 90 ? -1.633 7.742 -11.717 1.00 77.94 90 PHE A O 1
ATOM 708 N N . GLN A 1 91 ? -1.014 7.401 -13.860 1.00 75.69 91 GLN A N 1
ATOM 709 C CA . GLN A 1 91 ? 0.119 8.337 -13.881 1.00 75.69 91 GLN A CA 1
ATOM 710 C C . GLN A 1 91 ? -0.230 9.717 -13.322 1.00 75.69 91 GLN A C 1
ATOM 712 O O . GLN A 1 91 ? 0.481 10.192 -12.453 1.00 75.69 91 GLN A O 1
ATOM 717 N N . GLY A 1 92 ? -1.372 10.311 -13.686 1.00 78.38 92 GLY A N 1
ATOM 718 C CA . GLY A 1 92 ? -1.735 11.649 -13.193 1.00 78.38 92 GLY A CA 1
ATOM 719 C C . GLY A 1 92 ? -1.847 11.765 -11.662 1.00 78.38 92 GLY A C 1
ATOM 720 O O . GLY A 1 92 ? -1.574 12.822 -11.101 1.00 78.38 92 GLY A O 1
ATOM 721 N N . PHE A 1 93 ? -2.208 10.686 -10.963 1.00 79.69 93 PHE A N 1
ATOM 722 C CA . PHE A 1 93 ? -2.245 10.666 -9.497 1.00 79.69 93 PHE A CA 1
ATOM 723 C C . PHE A 1 93 ? -0.870 10.395 -8.888 1.00 79.69 93 PHE A C 1
ATOM 725 O O . PHE A 1 93 ? -0.503 10.988 -7.875 1.00 79.69 93 PHE A O 1
ATOM 732 N N . THR A 1 94 ? -0.104 9.502 -9.511 1.00 79.69 94 THR A N 1
ATOM 733 C CA . THR A 1 94 ? 1.266 9.206 -9.103 1.00 79.69 94 THR A CA 1
ATOM 734 C C . THR A 1 94 ? 2.182 10.419 -9.275 1.00 79.69 94 THR A C 1
ATOM 736 O O . THR A 1 94 ? 2.921 10.742 -8.349 1.00 79.69 94 THR A O 1
ATOM 739 N N . ASP A 1 95 ? 2.086 11.121 -10.402 1.00 81.69 95 ASP A N 1
ATOM 740 C CA . ASP A 1 95 ? 2.876 12.311 -10.721 1.00 81.69 95 ASP A CA 1
ATOM 741 C C . ASP A 1 95 ? 2.562 13.446 -9.740 1.00 81.69 95 ASP A C 1
ATOM 743 O O . ASP A 1 95 ? 3.470 14.083 -9.218 1.00 81.69 95 ASP A O 1
ATOM 747 N N . PHE A 1 96 ? 1.291 13.617 -9.354 1.00 85.19 96 PHE A N 1
ATOM 748 C CA . PHE A 1 96 ? 0.921 14.552 -8.288 1.00 85.19 96 PHE A CA 1
ATOM 749 C C . PHE A 1 96 ? 1.631 14.236 -6.959 1.00 85.19 96 PHE A C 1
ATOM 751 O O . PHE A 1 96 ? 2.130 15.139 -6.289 1.00 85.19 96 PHE A O 1
ATOM 758 N N . PHE A 1 97 ? 1.705 12.961 -6.566 1.00 81.56 97 PHE A N 1
ATOM 759 C CA . PHE A 1 97 ? 2.412 12.564 -5.343 1.00 81.56 97 PHE A CA 1
ATOM 760 C C . PHE A 1 97 ? 3.926 12.769 -5.447 1.00 81.56 97 PHE A C 1
ATOM 762 O O . PHE A 1 97 ? 4.547 13.179 -4.471 1.00 81.56 97 PHE A O 1
ATOM 769 N N . ILE A 1 98 ? 4.505 12.522 -6.619 1.00 81.25 98 ILE A N 1
ATOM 770 C CA . ILE A 1 98 ? 5.920 12.763 -6.920 1.00 81.25 98 ILE A CA 1
ATOM 771 C C . ILE A 1 98 ? 6.238 14.263 -6.819 1.00 81.25 98 ILE A C 1
ATOM 773 O O . ILE A 1 98 ? 7.143 14.674 -6.091 1.00 81.25 98 ILE A O 1
ATOM 777 N N . ASP A 1 99 ? 5.458 15.109 -7.477 1.00 83.50 99 ASP A N 1
ATOM 778 C CA . ASP A 1 99 ? 5.789 16.526 -7.611 1.00 83.50 99 ASP A CA 1
ATOM 779 C C . ASP A 1 99 ? 5.448 17.356 -6.365 1.00 83.50 99 ASP A C 1
ATOM 781 O O . ASP A 1 99 ? 6.166 18.305 -6.043 1.00 83.50 99 ASP A O 1
ATOM 785 N N . TYR A 1 100 ? 4.383 17.002 -5.635 1.00 84.44 100 TYR A N 1
ATOM 786 C CA . TYR A 1 100 ? 3.889 17.804 -4.509 1.00 84.44 100 TYR A CA 1
ATOM 787 C C . TYR A 1 100 ? 4.219 17.237 -3.123 1.00 84.44 100 TYR A C 1
ATOM 789 O O . TYR A 1 100 ? 4.278 18.017 -2.168 1.00 84.44 100 TYR A O 1
ATOM 797 N N . ILE A 1 101 ? 4.433 15.921 -2.965 1.00 83.44 101 ILE A N 1
ATOM 798 C CA . ILE A 1 101 ? 4.744 15.343 -1.649 1.00 83.44 101 ILE A CA 1
ATOM 799 C C . ILE A 1 101 ? 6.261 15.243 -1.446 1.00 83.44 101 ILE A C 1
ATOM 801 O O . ILE A 1 101 ? 6.942 14.464 -2.123 1.00 83.44 101 ILE A O 1
ATOM 805 N N . PRO A 1 102 ? 6.823 15.967 -0.457 1.00 79.19 102 PRO A N 1
ATOM 806 C CA . PRO A 1 102 ? 8.240 15.864 -0.152 1.00 79.19 102 PRO A CA 1
ATOM 807 C C . PRO A 1 102 ? 8.585 14.430 0.261 1.00 79.19 102 PRO A C 1
ATOM 809 O O . PRO A 1 102 ? 7.799 13.754 0.917 1.00 79.19 102 PRO A O 1
ATOM 812 N N . LEU A 1 103 ? 9.788 13.975 -0.100 1.00 80.81 103 LEU A N 1
ATOM 813 C CA . LEU A 1 103 ? 10.302 12.611 0.122 1.00 80.81 103 LEU A CA 1
ATOM 814 C C . LEU A 1 103 ? 9.701 11.516 -0.776 1.00 80.81 103 LEU A C 1
ATOM 816 O O . LEU A 1 103 ? 10.334 10.467 -0.892 1.00 80.81 103 LEU A O 1
ATOM 820 N N . TYR A 1 104 ? 8.576 11.735 -1.470 1.00 75.75 104 TYR A N 1
ATOM 821 C 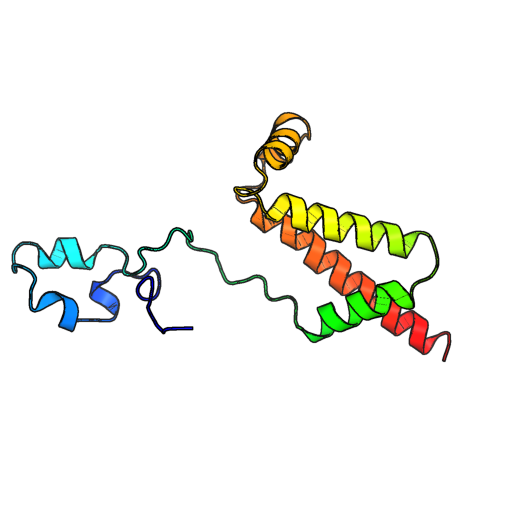CA . TYR A 1 104 ? 8.000 10.706 -2.347 1.00 75.75 104 TYR A CA 1
ATOM 822 C C . TYR A 1 104 ? 8.933 10.360 -3.525 1.00 75.75 104 TYR A C 1
ATOM 824 O O . TYR A 1 104 ? 9.133 9.191 -3.849 1.00 75.75 104 TYR A O 1
ATOM 832 N N . ASN A 1 105 ? 9.667 11.347 -4.047 1.00 76.50 105 ASN A N 1
ATOM 833 C CA . ASN A 1 105 ? 10.674 11.174 -5.112 1.00 76.50 105 ASN A CA 1
ATOM 834 C C . ASN A 1 105 ? 11.900 10.343 -4.716 1.00 76.50 105 ASN A C 1
ATOM 836 O O . ASN A 1 105 ? 12.823 10.170 -5.511 1.00 76.50 105 ASN A O 1
ATOM 840 N N . LYS A 1 106 ? 11.958 9.855 -3.473 1.00 79.00 106 LYS A N 1
ATOM 841 C CA . LYS A 1 106 ? 13.002 8.939 -3.006 1.00 79.00 106 LYS A CA 1
ATOM 842 C C . LYS A 1 106 ? 12.611 7.469 -3.168 1.00 79.00 106 LYS A C 1
ATOM 844 O O . LYS A 1 106 ? 13.491 6.614 -3.068 1.00 79.00 106 LYS A O 1
ATOM 849 N N . PHE A 1 107 ? 11.343 7.156 -3.445 1.00 73.88 107 PHE A N 1
ATOM 850 C CA . PHE A 1 107 ? 10.932 5.791 -3.765 1.00 73.88 107 PHE A CA 1
ATOM 851 C C . PHE A 1 107 ? 11.413 5.419 -5.167 1.00 73.88 107 PHE A C 1
ATOM 853 O O . PHE A 1 107 ? 11.000 6.001 -6.165 1.00 73.88 107 PHE A O 1
ATOM 860 N N . ARG A 1 108 ? 12.305 4.425 -5.245 1.00 71.56 108 ARG A N 1
ATOM 861 C CA . ARG A 1 108 ? 12.890 3.970 -6.516 1.00 71.56 108 ARG A CA 1
ATOM 862 C C . ARG A 1 108 ? 11.865 3.279 -7.418 1.00 71.56 108 ARG A C 1
ATOM 864 O O . ARG A 1 108 ? 12.008 3.310 -8.635 1.00 71.56 108 ARG A O 1
ATOM 871 N N . THR A 1 109 ? 10.862 2.634 -6.827 1.00 70.69 109 THR A N 1
ATOM 872 C CA . THR A 1 109 ? 9.757 2.007 -7.554 1.00 70.69 109 THR A CA 1
ATOM 873 C C . THR A 1 109 ? 8.444 2.233 -6.818 1.00 70.69 109 THR A C 1
ATOM 875 O O . THR A 1 109 ? 8.382 2.182 -5.590 1.00 70.69 109 THR A O 1
ATOM 878 N N . LEU A 1 110 ? 7.370 2.417 -7.583 1.00 71.25 110 LEU A N 1
ATOM 879 C CA . LEU A 1 110 ? 6.011 2.636 -7.070 1.00 71.25 110 LEU A CA 1
ATOM 880 C C . LEU A 1 110 ? 5.495 1.430 -6.273 1.00 71.25 110 LEU A C 1
ATOM 882 O O . LEU A 1 110 ? 4.734 1.579 -5.322 1.00 71.25 110 LEU A O 1
ATOM 886 N N . SER A 1 111 ? 6.020 0.240 -6.574 1.00 73.50 111 SER A N 1
ATOM 887 C CA . SER A 1 111 ? 5.778 -0.988 -5.816 1.00 73.50 111 SER A CA 1
ATOM 888 C C . SER A 1 111 ? 6.260 -0.927 -4.361 1.00 73.50 111 SER A C 1
ATOM 890 O O . SER A 1 111 ? 5.780 -1.705 -3.541 1.00 73.50 111 SER A O 1
ATOM 892 N N . MET A 1 112 ? 7.172 -0.011 -3.998 1.00 79.44 112 MET A N 1
ATOM 893 C CA . MET A 1 112 ? 7.582 0.178 -2.599 1.00 79.44 112 MET A CA 1
ATOM 894 C C . MET A 1 112 ? 6.432 0.692 -1.725 1.00 79.44 112 MET A C 1
ATOM 896 O O . MET A 1 112 ? 6.421 0.425 -0.524 1.00 79.44 112 MET A O 1
ATOM 900 N N . ALA A 1 113 ? 5.427 1.352 -2.314 1.00 81.69 113 ALA A N 1
ATOM 901 C CA . ALA A 1 113 ? 4.238 1.781 -1.587 1.00 81.69 113 ALA A CA 1
ATOM 902 C C . ALA A 1 113 ? 3.464 0.594 -0.988 1.00 81.69 113 ALA A C 1
ATOM 904 O O . ALA A 1 113 ? 2.864 0.759 0.075 1.00 81.69 113 ALA A O 1
ATOM 905 N N . LEU A 1 114 ? 3.528 -0.603 -1.594 1.00 83.31 114 LEU A N 1
ATOM 906 C CA . LEU A 1 114 ? 2.844 -1.818 -1.115 1.00 83.31 114 LEU A CA 1
ATOM 907 C C . LEU A 1 114 ? 3.288 -2.255 0.286 1.00 83.31 114 LEU A C 1
ATOM 909 O O . LEU A 1 114 ? 2.546 -2.961 0.964 1.00 83.31 114 LEU A O 1
ATOM 913 N N . VAL A 1 115 ? 4.459 -1.812 0.759 1.00 84.31 115 VAL A N 1
ATOM 914 C CA . VAL A 1 115 ? 4.907 -2.058 2.141 1.00 84.31 115 VAL A CA 1
ATOM 915 C C . VAL A 1 115 ? 3.895 -1.514 3.155 1.00 84.31 115 VAL A C 1
ATOM 917 O O . VAL A 1 115 ? 3.682 -2.128 4.199 1.00 84.31 115 VAL A O 1
ATOM 920 N N . ILE A 1 116 ? 3.222 -0.406 2.829 1.00 86.06 116 ILE A N 1
ATOM 921 C CA . ILE A 1 116 ? 2.171 0.172 3.671 1.00 86.06 116 ILE A CA 1
ATOM 922 C C . ILE A 1 116 ? 0.992 -0.800 3.780 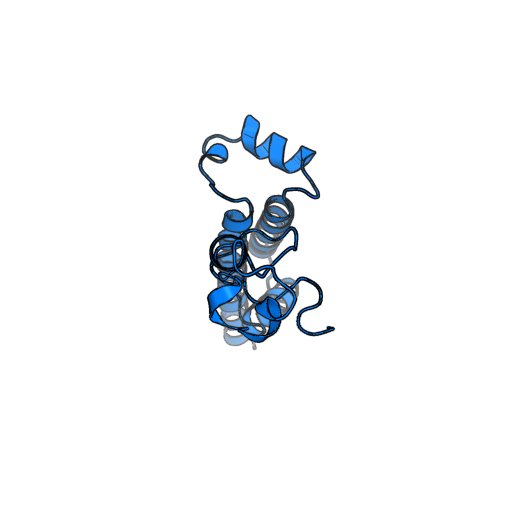1.00 86.06 116 ILE A C 1
ATOM 924 O O . ILE A 1 116 ? 0.552 -1.058 4.896 1.00 86.06 116 ILE A O 1
ATOM 928 N N . ILE A 1 117 ? 0.536 -1.394 2.668 1.00 88.12 117 ILE A N 1
ATOM 929 C CA . ILE A 1 117 ? -0.518 -2.426 2.685 1.00 88.12 117 ILE A CA 1
ATOM 930 C C . ILE A 1 117 ? -0.093 -3.632 3.517 1.00 88.12 117 ILE A C 1
ATOM 932 O O . ILE A 1 117 ? -0.889 -4.143 4.299 1.00 88.12 117 ILE A O 1
ATOM 936 N N . SER A 1 118 ? 1.155 -4.089 3.388 1.00 86.25 118 SER A N 1
ATOM 937 C CA . SER A 1 118 ? 1.656 -5.198 4.207 1.00 86.25 118 SER A CA 1
ATOM 938 C C . SER A 1 118 ? 1.542 -4.881 5.697 1.00 86.25 118 SER A C 1
ATOM 940 O O . SER A 1 118 ? 1.099 -5.717 6.483 1.00 86.25 118 SER A O 1
ATOM 942 N N . PHE A 1 119 ? 1.898 -3.660 6.090 1.00 88.69 119 PHE A N 1
ATOM 943 C CA . PHE A 1 119 ? 1.840 -3.228 7.479 1.00 88.69 119 PHE A CA 1
ATOM 944 C C . PHE A 1 119 ? 0.399 -3.084 7.987 1.00 88.69 119 PHE A C 1
ATOM 946 O O . PHE A 1 119 ? 0.062 -3.602 9.052 1.00 88.69 119 PHE A O 1
ATOM 953 N N . THR A 1 120 ? -0.476 -2.433 7.218 1.00 89.25 120 THR A N 1
ATOM 954 C CA . THR A 1 120 ? -1.883 -2.230 7.593 1.00 89.25 120 THR A CA 1
ATOM 955 C C . THR A 1 120 ? -2.657 -3.544 7.630 1.00 89.25 120 THR A C 1
ATOM 957 O O . THR A 1 120 ? -3.476 -3.733 8.528 1.00 89.25 120 THR A O 1
ATOM 960 N N . ALA A 1 121 ? -2.362 -4.479 6.722 1.00 88.31 121 ALA A N 1
ATOM 961 C CA . ALA A 1 121 ? -2.967 -5.805 6.697 1.00 88.31 121 ALA A CA 1
ATOM 962 C C . ALA A 1 121 ? -2.609 -6.623 7.946 1.00 88.31 121 ALA A C 1
ATOM 964 O O . ALA A 1 121 ? -3.496 -7.183 8.589 1.00 88.31 121 ALA A O 1
ATOM 965 N N . VAL A 1 122 ? -1.329 -6.644 8.337 1.00 89.81 122 VAL A N 1
ATOM 966 C CA . VAL A 1 122 ? -0.868 -7.342 9.551 1.00 89.81 122 VAL A CA 1
ATOM 967 C C . VAL A 1 122 ? -1.437 -6.691 10.814 1.00 89.81 122 VAL A C 1
ATOM 969 O O . VAL A 1 122 ? -1.935 -7.396 11.693 1.00 89.81 122 VAL A O 1
ATOM 972 N N . LEU A 1 123 ? -1.430 -5.357 10.899 1.00 89.44 123 LEU A N 1
ATOM 973 C CA . LEU A 1 123 ? -2.042 -4.632 12.017 1.00 89.44 123 LEU A CA 1
ATOM 974 C C . LEU A 1 123 ? -3.541 -4.914 12.132 1.00 89.44 123 LEU A C 1
ATOM 976 O O . LEU A 1 123 ? -4.026 -5.211 13.222 1.00 89.44 123 LEU A O 1
ATOM 980 N N . GLY A 1 124 ? -4.272 -4.849 11.018 1.00 89.00 124 GLY A N 1
ATOM 981 C CA . GLY A 1 124 ? -5.696 -5.153 10.994 1.00 89.00 124 GLY A CA 1
ATOM 982 C C . GLY A 1 124 ? -5.964 -6.587 11.439 1.00 89.00 124 GLY A C 1
ATOM 983 O O . GLY A 1 124 ? -6.783 -6.794 12.325 1.00 89.00 124 GLY A O 1
ATOM 984 N N . ALA A 1 125 ? -5.210 -7.563 10.928 1.00 88.19 125 ALA A N 1
ATOM 985 C CA . ALA A 1 125 ? -5.342 -8.958 11.343 1.00 88.19 125 ALA A CA 1
ATOM 986 C C . ALA A 1 125 ? -5.125 -9.148 12.859 1.00 88.19 125 ALA A C 1
ATOM 988 O O . ALA A 1 125 ? -5.908 -9.844 13.504 1.00 88.19 125 ALA A O 1
ATOM 989 N N . MET A 1 126 ? -4.122 -8.494 13.455 1.00 89.75 126 MET A N 1
ATOM 990 C CA . MET A 1 126 ? -3.898 -8.552 14.907 1.00 89.75 126 MET A CA 1
ATOM 991 C C . MET A 1 126 ? -5.045 -7.927 15.706 1.00 89.75 126 MET A C 1
ATOM 993 O O . MET A 1 126 ? -5.470 -8.491 16.713 1.00 89.75 126 MET A O 1
ATOM 997 N N . LEU A 1 127 ? -5.565 -6.780 15.260 1.00 88.62 127 LEU A N 1
ATOM 998 C CA . LEU A 1 127 ? -6.686 -6.110 15.923 1.00 88.62 127 LEU A CA 1
ATOM 999 C C . LEU A 1 127 ? -7.957 -6.957 15.888 1.00 88.62 127 LEU A C 1
ATOM 1001 O O . LEU A 1 127 ? -8.677 -7.009 16.878 1.00 88.62 127 LEU A O 1
ATOM 1005 N N . VAL A 1 128 ? -8.205 -7.659 14.785 1.00 88.44 128 VAL A N 1
ATOM 1006 C CA . VAL A 1 128 ? -9.331 -8.593 14.662 1.00 88.44 128 VAL A CA 1
ATOM 1007 C C . VAL A 1 128 ? -9.213 -9.738 15.640 1.00 88.44 128 VAL A C 1
ATOM 1009 O O . VAL A 1 128 ? -10.160 -10.016 16.366 1.00 88.44 128 VAL A O 1
ATOM 1012 N N . ILE A 1 129 ? -8.046 -10.381 15.679 1.00 87.69 129 ILE A N 1
ATOM 1013 C CA . ILE A 1 129 ? -7.795 -11.488 16.602 1.00 87.69 129 ILE A CA 1
ATOM 1014 C C . ILE A 1 129 ? -8.009 -11.012 18.041 1.00 87.69 129 ILE A C 1
ATOM 1016 O O . ILE A 1 129 ? -8.703 -11.675 18.807 1.00 87.69 129 ILE A O 1
ATOM 1020 N N . LYS A 1 130 ? -7.482 -9.833 18.390 1.00 88.56 130 LYS A N 1
ATOM 1021 C CA . LYS A 1 130 ? -7.696 -9.226 19.705 1.00 88.56 130 LYS A CA 1
ATOM 1022 C C . LYS A 1 130 ? -9.186 -9.012 19.996 1.00 88.56 130 LYS A C 1
ATOM 1024 O O . LYS A 1 130 ? -9.652 -9.406 21.058 1.00 88.56 130 LYS A O 1
ATOM 1029 N N . GLN A 1 131 ? -9.929 -8.424 19.059 1.00 86.38 131 GLN A N 1
ATOM 1030 C CA . GLN A 1 131 ? -11.352 -8.126 19.228 1.00 86.38 131 GLN A CA 1
ATOM 1031 C C . GLN A 1 131 ? -12.181 -9.400 19.444 1.00 86.38 131 GLN A C 1
ATOM 1033 O O . GLN A 1 131 ? -13.042 -9.412 20.315 1.00 86.38 131 GLN A O 1
ATOM 1038 N N . ILE A 1 132 ? -11.895 -10.465 18.687 1.00 86.56 132 ILE A N 1
ATOM 1039 C CA . ILE A 1 132 ? -12.570 -11.768 18.806 1.00 86.56 132 ILE A CA 1
ATOM 1040 C C . ILE A 1 132 ? -12.297 -12.408 20.174 1.00 86.56 132 ILE A C 1
ATOM 1042 O O . ILE A 1 132 ? -13.180 -13.028 20.752 1.00 86.56 132 ILE A O 1
ATOM 1046 N N . ILE A 1 133 ? -11.081 -12.260 20.707 1.00 88.56 133 ILE A N 1
ATOM 1047 C CA . ILE A 1 133 ? -10.721 -12.807 22.023 1.00 88.56 133 ILE A CA 1
ATOM 1048 C C . ILE A 1 133 ? -11.366 -12.000 23.160 1.00 88.56 133 ILE A C 1
ATOM 1050 O O . ILE A 1 133 ? -11.824 -12.581 24.140 1.00 88.56 133 ILE A O 1
ATOM 1054 N N . GLU A 1 134 ? -11.391 -10.668 23.058 1.00 86.56 134 GLU A N 1
ATOM 1055 C CA . GLU A 1 134 ? -11.934 -9.787 24.104 1.00 86.56 134 GLU A CA 1
ATOM 1056 C C . GLU A 1 134 ? -13.470 -9.722 24.110 1.00 86.56 134 GLU A C 1
ATOM 1058 O O . GLU A 1 134 ? -14.066 -9.456 25.155 1.00 86.56 134 GLU A O 1
ATOM 1063 N N . LYS A 1 135 ? -14.116 -9.956 22.963 1.00 74.31 135 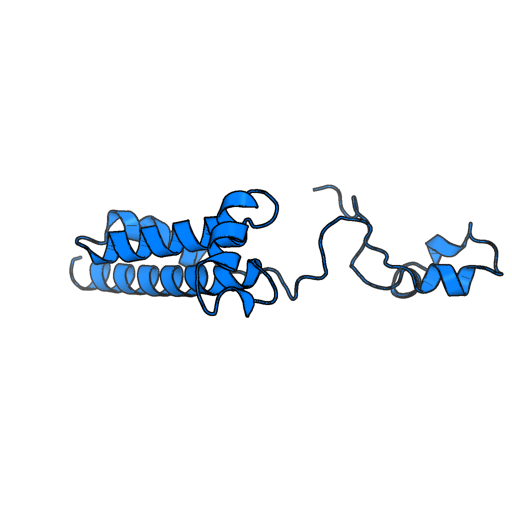LYS A N 1
ATOM 1064 C CA . LYS A 1 135 ? -15.574 -9.994 22.805 1.00 74.31 135 LYS A CA 1
ATOM 1065 C C . LYS A 1 135 ? -15.973 -11.278 22.055 1.00 74.31 135 LYS A C 1
ATOM 1067 O O . LYS A 1 135 ? -16.112 -11.214 20.831 1.00 74.31 135 LYS A O 1
ATOM 1072 N N . PRO A 1 136 ? -16.097 -12.416 22.765 1.00 60.53 136 PRO A N 1
ATOM 1073 C CA . PRO A 1 136 ? -16.491 -13.686 22.158 1.00 60.53 136 PRO A CA 1
ATOM 1074 C C . PRO A 1 136 ? -17.926 -13.665 21.617 1.00 60.53 136 PRO A C 1
ATOM 1076 O O . PRO A 1 136 ? -18.768 -12.920 22.175 1.00 60.53 136 PRO A O 1
#